Protein AF-A0A0J9YE44-F1 (afdb_monomer_lite)

pLDDT: mean 89.71, std 8.86, range [50.97, 98.31]

Radius of gyration: 20.64 Å; chains: 1; bounding box: 34×23×62 Å

Structure (mmCIF, N/CA/C/O backbone):
data_AF-A0A0J9YE44-F1
#
_entry.id   AF-A0A0J9YE44-F1
#
loop_
_atom_site.group_PDB
_atom_site.id
_atom_site.type_symbol
_atom_site.label_atom_id
_atom_site.label_alt_id
_atom_site.label_comp_id
_atom_site.label_asym_id
_atom_site.label_entity_id
_atom_site.label_seq_id
_atom_site.pdbx_PDB_ins_code
_atom_site.Cartn_x
_atom_site.Cartn_y
_atom_site.Cartn_z
_atom_site.occupancy
_atom_site.B_iso_or_equiv
_atom_site.auth_seq_id
_atom_site.auth_comp_id
_atom_site.auth_asym_id
_atom_site.auth_atom_id
_atom_site.pdbx_PDB_model_num
ATOM 1 N N . MET A 1 1 ? 16.258 -3.235 -5.243 1.00 81.12 1 MET A N 1
ATOM 2 C CA . MET A 1 1 ? 16.797 -1.868 -5.348 1.00 81.12 1 MET A CA 1
ATOM 3 C C . MET A 1 1 ? 16.160 -1.193 -6.550 1.00 81.12 1 MET A C 1
ATOM 5 O O . MET A 1 1 ? 16.213 -1.748 -7.644 1.00 81.12 1 MET A O 1
ATOM 9 N N . PHE A 1 2 ? 15.529 -0.033 -6.354 1.00 88.81 2 PHE A N 1
ATOM 10 C CA . PHE A 1 2 ? 14.989 0.760 -7.460 1.00 88.81 2 PHE A CA 1
ATOM 11 C C . PHE A 1 2 ? 16.066 1.709 -7.986 1.00 88.81 2 PHE A C 1
ATOM 13 O O . PHE A 1 2 ? 16.662 2.464 -7.221 1.00 88.81 2 PHE A O 1
ATOM 20 N N . LEU A 1 3 ? 16.314 1.652 -9.290 1.00 90.38 3 LEU A N 1
ATOM 21 C CA . LEU A 1 3 ? 17.252 2.502 -10.010 1.00 90.38 3 LEU A CA 1
ATOM 22 C C . LEU A 1 3 ? 16.462 3.533 -10.810 1.00 90.38 3 LEU A C 1
ATOM 24 O O . LEU A 1 3 ? 15.616 3.174 -11.633 1.00 90.38 3 LEU A O 1
ATOM 28 N N . GLU A 1 4 ? 16.734 4.808 -10.564 1.00 93.25 4 GLU A N 1
ATOM 29 C CA . GLU A 1 4 ? 16.101 5.904 -11.290 1.00 93.25 4 GLU A CA 1
ATOM 30 C C . GLU A 1 4 ? 16.598 5.965 -12.740 1.00 93.25 4 GLU A C 1
ATOM 32 O O . GLU A 1 4 ? 17.786 5.792 -13.020 1.00 93.25 4 GLU A O 1
ATOM 37 N N . THR A 1 5 ? 15.693 6.225 -13.683 1.00 94.19 5 THR A N 1
ATOM 38 C CA . THR A 1 5 ? 16.044 6.455 -15.086 1.00 94.19 5 THR A CA 1
ATOM 39 C C . THR A 1 5 ? 15.029 7.365 -15.777 1.00 94.19 5 THR A C 1
ATOM 41 O O . THR A 1 5 ? 13.878 7.469 -15.354 1.00 94.19 5 THR A O 1
ATOM 44 N N . ILE A 1 6 ? 15.438 8.022 -16.862 1.00 95.94 6 ILE A N 1
ATOM 45 C CA . ILE A 1 6 ? 14.548 8.832 -17.698 1.00 95.94 6 ILE A CA 1
ATOM 46 C C . ILE A 1 6 ? 14.190 8.027 -18.945 1.00 95.94 6 ILE A C 1
ATOM 48 O O . ILE A 1 6 ? 15.076 7.543 -19.649 1.00 95.94 6 ILE A O 1
ATOM 52 N N . ASP A 1 7 ? 12.896 7.886 -19.220 1.00 92.81 7 ASP A N 1
ATOM 53 C CA . ASP A 1 7 ? 12.412 7.280 -20.458 1.00 92.81 7 ASP A CA 1
ATOM 54 C C . ASP A 1 7 ? 12.811 8.173 -21.652 1.00 92.81 7 ASP A C 1
ATOM 56 O O . ASP A 1 7 ? 12.369 9.324 -21.721 1.00 92.81 7 ASP A O 1
ATOM 60 N N . PRO A 1 8 ? 13.624 7.681 -22.607 1.00 93.19 8 PRO A N 1
ATOM 61 C CA . PRO A 1 8 ? 14.116 8.492 -23.719 1.00 93.19 8 PRO A CA 1
ATOM 62 C C . PRO A 1 8 ? 13.028 8.872 -24.734 1.00 93.19 8 PRO A C 1
ATOM 64 O O . PRO A 1 8 ? 13.245 9.778 -25.535 1.00 93.19 8 PRO A O 1
ATOM 67 N N . VAL A 1 9 ? 11.874 8.196 -24.728 1.00 95.62 9 VAL A N 1
ATOM 68 C CA . VAL A 1 9 ? 10.756 8.470 -25.643 1.00 95.62 9 VAL A CA 1
ATOM 69 C C . VAL A 1 9 ? 9.799 9.492 -25.039 1.00 95.62 9 VAL A C 1
ATOM 71 O O . VAL A 1 9 ? 9.335 10.393 -25.735 1.00 95.62 9 VAL A O 1
ATOM 74 N N . THR A 1 10 ? 9.492 9.362 -23.747 1.00 95.12 10 THR A N 1
ATOM 75 C CA . THR A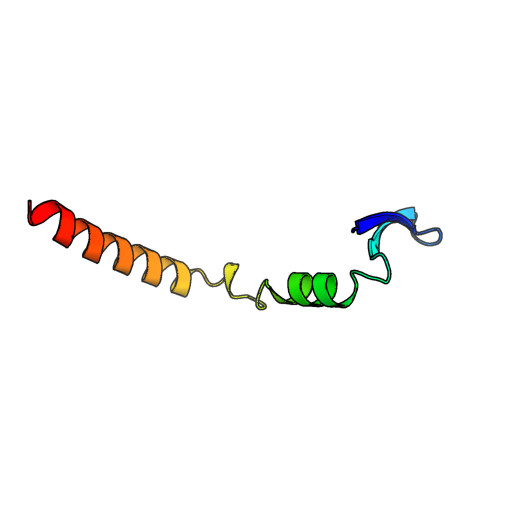 1 10 ? 8.483 10.205 -23.081 1.00 95.12 10 THR A CA 1
ATOM 76 C C . THR A 1 10 ? 9.072 11.326 -22.226 1.00 95.12 10 THR A C 1
ATOM 78 O O . THR A 1 10 ? 8.340 12.231 -21.825 1.00 95.12 10 THR A O 1
ATOM 81 N N . GLY A 1 11 ? 10.370 11.272 -21.918 1.00 94.06 11 GLY A N 1
ATOM 82 C CA . GLY A 1 11 ? 11.057 12.203 -21.021 1.00 94.06 11 GLY A CA 1
ATOM 83 C C . GLY A 1 11 ? 10.649 12.075 -19.550 1.00 94.06 11 GLY A C 1
ATOM 84 O O . GLY A 1 11 ? 11.027 12.915 -18.736 1.00 94.06 11 GLY A O 1
ATOM 85 N N . ARG A 1 12 ? 9.852 11.060 -19.188 1.00 95.62 12 ARG A N 1
ATOM 86 C CA . ARG A 1 12 ? 9.352 10.874 -17.821 1.00 95.62 12 ARG A CA 1
ATOM 87 C C . ARG A 1 12 ? 10.368 10.141 -16.954 1.00 95.62 12 ARG A C 1
ATOM 89 O O . ARG A 1 12 ? 11.055 9.231 -17.418 1.00 95.62 12 ARG A O 1
ATOM 96 N N . GLN A 1 13 ? 10.405 10.502 -15.675 1.00 95.88 13 GLN A N 1
ATOM 97 C CA . GLN A 1 13 ? 11.125 9.737 -14.664 1.00 95.88 13 GLN A CA 1
ATOM 98 C C . GLN A 1 13 ? 10.429 8.391 -14.451 1.00 95.88 13 GLN A C 1
ATOM 100 O O . GLN A 1 13 ? 9.213 8.318 -14.266 1.00 95.88 13 GLN A O 1
ATOM 105 N N . THR A 1 14 ? 11.214 7.324 -14.497 1.00 94.06 14 THR A N 1
ATOM 106 C CA . THR A 1 14 ? 10.776 5.941 -14.313 1.00 94.06 14 THR A CA 1
ATOM 107 C C . THR A 1 14 ? 11.776 5.197 -13.430 1.00 94.06 14 THR A C 1
ATOM 109 O O . THR A 1 14 ? 12.854 5.706 -13.116 1.00 94.06 14 THR A O 1
ATOM 112 N N . TRP A 1 15 ? 11.413 3.985 -13.014 1.00 91.19 15 TRP A N 1
ATOM 113 C CA . TRP A 1 15 ? 12.222 3.160 -12.122 1.00 91.19 15 TRP A CA 1
ATOM 114 C C . TRP A 1 15 ? 12.462 1.790 -12.750 1.00 91.19 15 TRP A C 1
ATOM 116 O O . TRP A 1 15 ? 11.537 1.177 -13.283 1.00 91.19 15 TRP A O 1
ATOM 126 N N . LYS A 1 16 ? 13.701 1.303 -12.671 1.00 87.94 16 LYS A N 1
ATOM 127 C CA . LYS A 1 16 ? 14.080 -0.074 -13.012 1.00 87.94 16 LYS A CA 1
ATOM 128 C C . LYS A 1 16 ? 14.425 -0.840 -11.740 1.00 87.94 16 LYS A C 1
ATOM 130 O O . LYS A 1 16 ? 14.911 -0.250 -10.779 1.00 87.94 16 LYS A O 1
ATOM 135 N N . VAL A 1 17 ? 14.181 -2.145 -11.734 1.00 86.38 17 VAL A N 1
ATOM 136 C CA . VAL A 1 17 ? 14.534 -3.026 -10.612 1.00 86.38 17 VAL A CA 1
ATOM 137 C C . VAL A 1 17 ? 15.828 -3.758 -10.963 1.00 86.38 17 VAL A C 1
ATOM 139 O O . VAL A 1 17 ? 15.975 -4.212 -12.097 1.00 86.38 17 VAL A O 1
ATOM 142 N N . ALA A 1 18 ? 16.770 -3.832 -10.020 1.00 83.12 18 ALA A N 1
ATOM 143 C CA . ALA A 1 18 ? 17.937 -4.706 -10.148 1.00 83.12 18 ALA A CA 1
ATOM 144 C C . ALA A 1 18 ? 17.493 -6.178 -10.254 1.00 83.12 18 ALA A C 1
ATOM 146 O O . ALA A 1 18 ? 16.551 -6.580 -9.578 1.00 83.12 18 ALA A O 1
ATOM 147 N N . ASP A 1 19 ? 18.158 -6.971 -11.097 1.00 77.75 19 ASP A N 1
ATOM 148 C CA . ASP A 1 19 ? 17.691 -8.314 -11.488 1.00 77.75 19 ASP A CA 1
ATOM 149 C C . ASP A 1 19 ? 17.539 -9.270 -10.285 1.00 77.75 19 ASP A C 1
ATOM 151 O O . ASP A 1 19 ? 16.583 -10.034 -10.196 1.00 77.75 19 ASP A O 1
ATOM 155 N N . GLU A 1 20 ? 18.422 -9.144 -9.292 1.00 82.75 20 GLU A N 1
ATOM 156 C CA . GLU A 1 20 ? 18.395 -9.920 -8.042 1.00 82.75 20 GLU A CA 1
ATOM 157 C C . GLU A 1 20 ? 17.200 -9.610 -7.120 1.00 82.75 20 G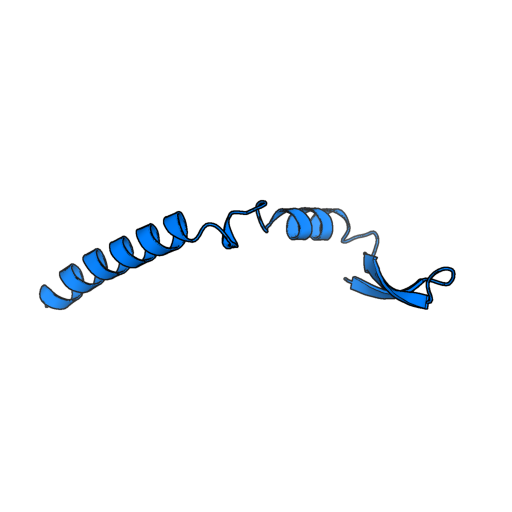LU A C 1
ATOM 159 O O . GLU A 1 20 ? 16.855 -10.421 -6.267 1.00 82.75 20 GLU A O 1
ATOM 164 N N . ASP A 1 21 ? 16.531 -8.470 -7.314 1.00 82.50 21 ASP A N 1
ATOM 165 C CA . ASP A 1 21 ? 15.425 -8.001 -6.472 1.00 82.50 21 ASP A CA 1
ATOM 166 C C . ASP A 1 21 ? 14.058 -8.085 -7.174 1.00 82.50 21 ASP A C 1
ATOM 168 O O . ASP A 1 21 ? 13.072 -7.527 -6.681 1.00 82.50 21 ASP A O 1
ATOM 172 N N . TYR A 1 22 ? 13.978 -8.730 -8.344 1.00 79.75 22 TYR A N 1
ATOM 173 C CA . TYR A 1 22 ? 12.769 -8.718 -9.171 1.00 79.75 22 TYR A CA 1
ATOM 174 C C . TYR A 1 22 ? 11.565 -9.364 -8.473 1.00 79.75 22 TYR A C 1
ATOM 176 O O . TYR A 1 22 ? 10.478 -8.779 -8.453 1.00 79.75 22 TYR A O 1
ATOM 184 N N . ASP A 1 23 ? 11.768 -10.523 -7.841 1.00 84.31 23 ASP A N 1
ATOM 185 C CA . ASP A 1 23 ? 10.715 -11.242 -7.115 1.00 84.31 23 ASP A CA 1
ATOM 186 C C . ASP A 1 23 ? 10.203 -10.419 -5.924 1.00 84.31 23 ASP A C 1
ATOM 188 O O . ASP A 1 23 ? 8.997 -10.226 -5.764 1.00 84.31 23 ASP A O 1
ATOM 192 N N . ILE A 1 24 ? 11.120 -9.820 -5.158 1.00 87.31 24 ILE A N 1
ATOM 193 C CA . ILE A 1 24 ? 10.794 -8.948 -4.021 1.00 87.31 24 ILE A CA 1
ATOM 194 C C . ILE A 1 24 ? 10.019 -7.712 -4.494 1.00 87.31 24 ILE A C 1
ATOM 196 O O . ILE A 1 24 ? 9.008 -7.334 -3.901 1.00 87.31 24 ILE A O 1
ATOM 200 N N . ALA A 1 25 ? 10.448 -7.071 -5.583 1.00 86.88 25 ALA A N 1
ATOM 201 C CA . ALA A 1 25 ? 9.746 -5.913 -6.128 1.00 86.88 25 ALA A CA 1
ATOM 202 C C . ALA A 1 25 ? 8.348 -6.278 -6.652 1.00 86.88 25 ALA A C 1
ATOM 204 O O . ALA A 1 25 ? 7.413 -5.485 -6.509 1.00 86.88 25 ALA A O 1
ATOM 205 N N . GLN A 1 26 ? 8.182 -7.477 -7.220 1.00 87.19 26 GLN A N 1
ATOM 206 C CA . GLN A 1 26 ? 6.881 -7.977 -7.652 1.00 87.19 26 GLN A CA 1
ATOM 207 C C . GLN A 1 26 ? 5.946 -8.229 -6.460 1.00 87.19 26 GLN A C 1
ATOM 209 O O . GLN A 1 26 ? 4.765 -7.874 -6.528 1.00 87.19 26 GLN A O 1
ATOM 214 N N . GLU A 1 27 ? 6.451 -8.798 -5.366 1.00 88.44 27 GLU A N 1
ATOM 215 C CA . GLU A 1 27 ? 5.686 -8.960 -4.126 1.00 88.44 27 GLU A CA 1
ATOM 216 C C . GLU A 1 27 ? 5.273 -7.607 -3.537 1.00 88.44 27 GLU A C 1
ATOM 218 O O . GLU A 1 27 ? 4.097 -7.404 -3.223 1.00 88.44 27 GLU A O 1
ATOM 223 N N . ILE A 1 28 ? 6.193 -6.637 -3.480 1.00 87.81 28 ILE A N 1
ATOM 224 C CA . ILE A 1 28 ? 5.904 -5.270 -3.021 1.00 87.81 28 ILE A CA 1
ATOM 225 C C . ILE A 1 28 ? 4.810 -4.631 -3.883 1.00 87.81 28 ILE A C 1
ATOM 227 O O . ILE A 1 28 ? 3.858 -4.070 -3.341 1.00 87.81 28 ILE A O 1
ATOM 231 N N . ALA A 1 29 ? 4.872 -4.762 -5.210 1.00 86.19 29 ALA A N 1
ATOM 232 C CA . ALA A 1 29 ? 3.845 -4.221 -6.101 1.00 86.19 29 ALA A CA 1
ATOM 233 C C . ALA A 1 29 ? 2.447 -4.819 -5.843 1.00 86.19 29 ALA A C 1
ATOM 235 O O . ALA A 1 29 ? 1.436 -4.149 -6.052 1.00 86.19 29 ALA A O 1
ATOM 236 N N . ARG A 1 30 ? 2.374 -6.066 -5.360 1.00 89.19 30 ARG A N 1
ATOM 237 C CA . ARG A 1 30 ? 1.116 -6.754 -5.019 1.00 89.19 30 ARG A CA 1
ATOM 238 C C . ARG A 1 30 ? 0.671 -6.534 -3.573 1.00 89.19 30 ARG A C 1
ATOM 240 O O . ARG A 1 30 ? -0.494 -6.772 -3.268 1.00 89.19 30 ARG A O 1
ATOM 247 N N . SER A 1 31 ? 1.552 -6.035 -2.706 1.00 90.50 31 SER A N 1
ATOM 248 C CA . SER A 1 31 ? 1.289 -5.828 -1.273 1.00 90.50 31 SER A CA 1
ATOM 249 C C . SER A 1 31 ? 0.270 -4.726 -0.961 1.00 90.50 31 SER A C 1
ATOM 251 O O . SER A 1 31 ? -0.244 -4.658 0.151 1.00 90.50 31 SER A O 1
ATOM 253 N N . GLY A 1 32 ? -0.088 -3.895 -1.946 1.00 82.00 32 GLY A N 1
ATOM 254 C CA . GLY A 1 32 ? -1.253 -3.011 -1.838 1.00 82.00 32 GLY A CA 1
ATOM 255 C C . GLY A 1 32 ? -2.585 -3.774 -1.800 1.00 82.00 32 GLY A C 1
ATOM 256 O O . GLY A 1 32 ? -3.602 -3.196 -1.423 1.00 82.00 32 GLY A O 1
ATOM 257 N N . PHE A 1 33 ? -2.572 -5.062 -2.181 1.00 84.50 33 PHE A N 1
ATOM 258 C CA . PHE A 1 33 ? -3.727 -5.962 -2.232 1.00 84.50 33 PHE A CA 1
ATOM 259 C C . PHE A 1 33 ? -4.947 -5.322 -2.920 1.00 84.50 33 PHE A C 1
ATOM 261 O O . PHE A 1 33 ? -6.078 -5.429 -2.452 1.00 84.50 33 PHE A O 1
ATOM 268 N N . GLY A 1 34 ? -4.712 -4.630 -4.039 1.00 86.38 34 GLY A N 1
ATOM 269 C CA . GLY A 1 34 ? -5.757 -3.949 -4.801 1.00 86.38 34 GLY A CA 1
ATOM 270 C C . GLY A 1 34 ? -6.313 -2.727 -4.070 1.00 86.38 34 GLY A C 1
ATOM 271 O O . GLY A 1 34 ? -5.615 -1.730 -3.884 1.00 86.38 34 GLY A O 1
ATOM 272 N N . ASP A 1 35 ? -7.585 -2.790 -3.689 1.00 89.75 35 ASP A N 1
ATOM 273 C CA . ASP A 1 35 ? -8.300 -1.729 -2.982 1.00 89.75 35 ASP A CA 1
ATOM 274 C C . ASP A 1 35 ? -8.249 -1.883 -1.459 1.00 89.75 35 ASP A C 1
ATOM 276 O O . ASP A 1 35 ? -8.772 -1.021 -0.762 1.00 89.75 35 ASP A O 1
ATOM 280 N N . MET A 1 36 ? -7.569 -2.907 -0.921 1.00 92.19 36 MET A N 1
ATOM 281 C CA . MET A 1 36 ? -7.580 -3.208 0.514 1.00 92.19 36 MET A CA 1
ATOM 282 C C . MET A 1 36 ? -7.260 -1.977 1.370 1.00 92.19 36 MET A C 1
ATOM 284 O O . MET A 1 36 ? -7.970 -1.718 2.330 1.00 92.19 36 MET A O 1
ATOM 288 N N . ILE A 1 37 ? -6.234 -1.181 1.062 1.00 91.38 37 ILE A N 1
ATOM 289 C CA . ILE A 1 37 ? -5.913 0.014 1.874 1.00 91.38 37 ILE A CA 1
ATOM 290 C C . ILE A 1 37 ? -6.984 1.113 1.727 1.00 91.38 37 ILE A C 1
ATOM 292 O O . ILE A 1 37 ? -7.237 1.859 2.673 1.00 91.38 37 ILE A O 1
ATOM 296 N N . HIS A 1 38 ? -7.649 1.173 0.576 1.00 93.6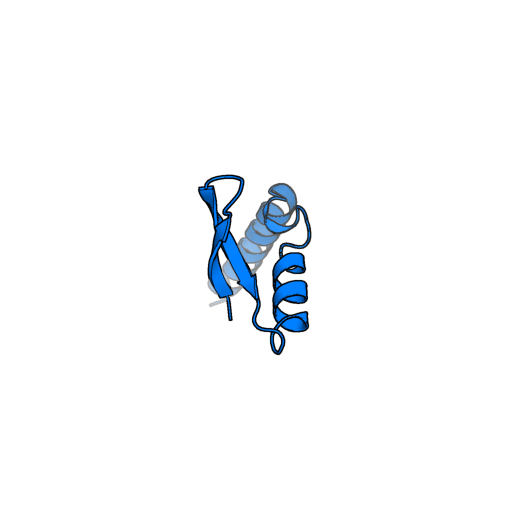9 38 HIS A N 1
ATOM 297 C CA . HIS A 1 38 ? -8.692 2.144 0.247 1.00 93.69 38 HIS A CA 1
ATOM 298 C C . HIS A 1 38 ? -10.106 1.689 0.658 1.00 93.69 38 HIS A C 1
ATOM 300 O O . HIS A 1 38 ? -11.054 2.460 0.522 1.00 93.69 38 HIS A O 1
ATOM 306 N N . ASP A 1 39 ? -10.260 0.476 1.197 1.00 97.25 39 ASP A N 1
ATOM 307 C CA . ASP A 1 39 ? -11.511 -0.023 1.767 1.00 97.25 39 ASP A CA 1
ATOM 308 C C . ASP A 1 39 ? -11.802 0.673 3.109 1.00 97.25 39 ASP A C 1
ATOM 310 O O . ASP A 1 39 ? -11.409 0.234 4.198 1.00 97.25 39 ASP A O 1
ATOM 314 N N . PHE A 1 40 ? -12.482 1.818 3.016 1.00 96.31 40 PHE A N 1
ATOM 315 C CA . PHE A 1 40 ? -12.833 2.650 4.164 1.00 96.31 40 PHE A CA 1
ATOM 316 C C . PHE A 1 40 ? -13.763 1.944 5.150 1.00 96.31 40 PHE A C 1
ATOM 318 O O . PHE A 1 40 ? -13.597 2.113 6.359 1.00 96.31 40 PHE A O 1
ATOM 325 N N . GLU A 1 41 ? -14.719 1.150 4.661 1.00 97.50 41 GLU A N 1
ATOM 326 C CA . GLU A 1 41 ? -15.670 0.441 5.519 1.00 97.50 41 GLU A CA 1
ATOM 327 C C . GLU A 1 41 ? -14.931 -0.567 6.400 1.00 97.50 41 GLU A C 1
ATOM 329 O O . GLU A 1 41 ? -15.106 -0.599 7.623 1.00 97.50 41 GLU A O 1
ATOM 334 N N . ARG A 1 42 ? -14.054 -1.368 5.792 1.00 97.12 42 ARG A N 1
ATOM 335 C CA . ARG A 1 42 ? -13.238 -2.331 6.519 1.00 97.12 42 ARG A CA 1
ATOM 336 C C . ARG A 1 42 ? -12.332 -1.638 7.531 1.00 97.12 42 ARG A C 1
ATOM 338 O O . ARG A 1 42 ? -12.279 -2.070 8.682 1.00 97.12 42 ARG A O 1
ATOM 345 N N . ASN A 1 43 ? -11.658 -0.557 7.141 1.00 97.69 43 ASN A N 1
ATOM 346 C CA . ASN A 1 43 ? -10.774 0.191 8.039 1.00 97.69 43 ASN A CA 1
ATOM 347 C C . ASN A 1 43 ? -11.534 0.735 9.269 1.00 97.69 43 ASN A C 1
ATOM 349 O O . ASN A 1 43 ? -11.065 0.575 10.396 1.00 97.69 43 ASN A O 1
ATOM 353 N N . GLN A 1 44 ? -12.741 1.282 9.078 1.00 98.31 44 GLN A N 1
ATOM 354 C CA . GLN A 1 44 ? -13.600 1.756 10.172 1.00 98.31 44 GLN A CA 1
ATOM 355 C C . GLN A 1 44 ? -14.038 0.624 11.109 1.00 98.31 44 GLN A C 1
ATOM 357 O O . GLN A 1 44 ? -14.018 0.786 12.329 1.00 98.31 44 GLN A O 1
ATOM 362 N N . LYS A 1 45 ? -14.404 -0.546 10.568 1.00 98.19 45 LYS A N 1
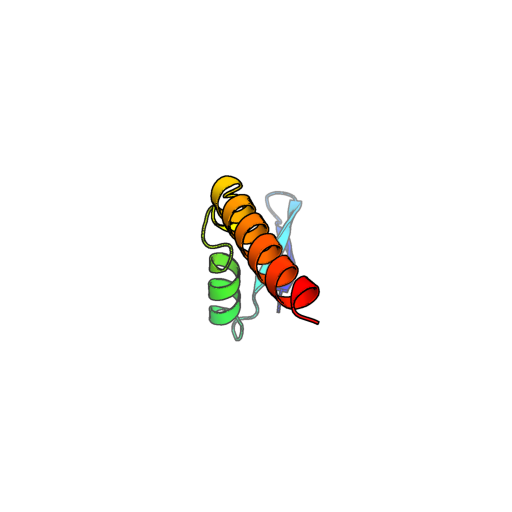ATOM 363 C CA . LYS A 1 45 ? -14.787 -1.708 11.389 1.00 98.19 45 LYS A CA 1
ATOM 364 C C . LYS A 1 45 ? -13.639 -2.185 12.279 1.00 98.19 45 LYS A C 1
ATOM 366 O O . LYS A 1 45 ? -13.864 -2.446 13.461 1.00 98.19 45 LYS A O 1
ATOM 371 N N . TYR A 1 46 ? -12.417 -2.257 11.744 1.00 98.06 46 TYR A N 1
ATOM 372 C CA . TYR A 1 46 ? -11.234 -2.591 12.544 1.00 98.06 46 TYR A CA 1
ATOM 373 C C . TYR A 1 46 ? -10.966 -1.543 13.628 1.00 98.06 46 TYR A C 1
ATOM 375 O O . TYR A 1 46 ? -10.735 -1.909 14.779 1.00 98.06 46 TYR A O 1
ATOM 383 N N . GLU A 1 47 ? -11.050 -0.252 13.297 1.00 98.19 47 GLU A N 1
ATOM 384 C CA . GLU A 1 47 ? -10.849 0.834 14.261 1.00 98.19 47 GLU A CA 1
ATOM 385 C C . GLU A 1 47 ? -11.847 0.764 15.430 1.00 98.19 47 GLU A C 1
ATOM 387 O O . GLU A 1 47 ? -11.453 0.848 16.596 1.00 98.19 47 GLU A O 1
ATOM 392 N N . LEU A 1 48 ? -13.135 0.570 15.131 1.00 98.12 48 LEU A N 1
ATOM 393 C CA . LEU A 1 48 ? -14.188 0.447 16.142 1.00 98.12 48 LEU A CA 1
ATOM 394 C C . LEU A 1 48 ? -13.977 -0.778 17.038 1.00 98.12 48 LEU A C 1
ATOM 396 O O . LEU A 1 48 ? -14.100 -0.674 18.260 1.00 98.12 48 LEU A O 1
ATOM 400 N N . GLY A 1 49 ? -13.618 -1.921 16.447 1.00 97.69 49 GLY A N 1
ATOM 401 C CA . GLY A 1 49 ? -13.307 -3.138 17.194 1.00 97.69 49 GLY A CA 1
ATOM 402 C C . GLY A 1 49 ? -12.133 -2.941 18.156 1.00 97.69 49 GLY A C 1
ATOM 403 O O . GLY A 1 49 ? -12.244 -3.263 19.340 1.00 97.69 49 GLY A O 1
ATOM 404 N N . LEU A 1 50 ? -11.040 -2.336 17.679 1.00 97.75 50 LEU A N 1
ATOM 405 C CA . LEU A 1 50 ? -9.864 -2.032 18.500 1.00 97.75 50 LEU A CA 1
ATOM 406 C C . LEU A 1 50 ? -10.209 -1.092 19.660 1.00 97.75 50 LEU A C 1
ATOM 408 O O . LEU A 1 50 ? -9.869 -1.386 20.805 1.00 97.75 50 LEU A O 1
ATOM 412 N N . LYS A 1 51 ? -10.935 0.002 19.394 1.00 97.06 51 LYS A N 1
ATOM 413 C CA . LYS A 1 51 ? -11.382 0.949 20.430 1.00 97.06 51 LYS A CA 1
ATOM 414 C C . LYS A 1 51 ? -12.244 0.274 21.495 1.00 97.06 51 LYS A C 1
ATOM 416 O O . LYS A 1 51 ? -12.051 0.535 22.680 1.00 97.06 51 LYS A O 1
ATOM 421 N N . SER A 1 52 ? -13.158 -0.609 21.088 1.00 96.69 52 SER A N 1
ATOM 422 C CA . SER A 1 52 ? -14.011 -1.355 22.019 1.00 96.69 52 SER A CA 1
ATOM 423 C C . SER A 1 52 ? -13.189 -2.235 22.960 1.00 96.69 52 SER A C 1
ATOM 425 O O . SER A 1 52 ? -13.387 -2.186 24.172 1.00 96.69 52 SER A O 1
ATOM 427 N N . VAL A 1 53 ? -12.261 -3.030 22.421 1.00 96.88 53 VAL A N 1
ATOM 428 C CA . VAL A 1 53 ? -11.455 -3.961 23.225 1.00 96.88 53 VAL A CA 1
ATOM 429 C C . VAL A 1 53 ? -10.492 -3.205 24.140 1.00 96.88 53 VAL A C 1
ATOM 431 O O . VAL A 1 53 ? -10.419 -3.505 25.328 1.00 96.88 53 VAL A O 1
ATOM 434 N N . ILE A 1 54 ? -9.801 -2.183 23.628 1.00 95.81 54 ILE A N 1
ATOM 435 C CA . ILE A 1 54 ? -8.893 -1.357 24.438 1.00 95.81 54 ILE A CA 1
ATOM 436 C C . ILE A 1 54 ? -9.664 -0.659 25.563 1.00 95.81 54 ILE A C 1
ATOM 438 O O . ILE A 1 54 ? -9.215 -0.673 26.705 1.00 95.81 54 ILE A O 1
ATOM 442 N N . GLY A 1 55 ? -10.844 -0.103 25.270 1.00 94.19 55 GLY A N 1
ATOM 443 C CA . GLY A 1 55 ? -11.699 0.519 26.279 1.00 94.19 55 GLY A CA 1
ATOM 444 C C . GLY A 1 55 ? -12.093 -0.449 27.397 1.00 94.19 55 GLY A C 1
ATOM 445 O O . GLY A 1 55 ? -12.011 -0.093 28.567 1.00 94.19 55 GLY A O 1
ATOM 446 N N . GLN A 1 56 ? -12.453 -1.690 27.059 1.00 91.75 56 GLN A N 1
ATOM 447 C CA . GLN A 1 56 ? -12.759 -2.727 28.052 1.00 91.75 56 GLN A CA 1
ATOM 448 C C . GLN A 1 56 ? -11.545 -3.076 28.919 1.00 91.75 56 GLN A C 1
ATOM 450 O O . GLN A 1 56 ? -11.673 -3.161 30.137 1.00 91.75 56 GLN A O 1
ATOM 455 N N . VAL A 1 57 ? -10.367 -3.237 28.308 1.00 89.12 57 VAL A N 1
ATOM 456 C CA . VAL A 1 57 ? -9.126 -3.551 29.033 1.00 89.12 57 VAL A CA 1
ATOM 457 C C . VAL A 1 57 ? -8.739 -2.408 29.976 1.00 89.12 57 VAL A C 1
ATOM 459 O O . VAL A 1 57 ? -8.447 -2.649 31.144 1.00 89.12 57 VAL A O 1
ATOM 462 N N . CYS A 1 58 ? -8.791 -1.158 29.517 1.00 78.06 58 CYS A N 1
ATOM 463 C CA . CYS A 1 58 ? -8.419 -0.000 30.332 1.00 78.06 58 CYS A CA 1
ATOM 464 C C . CYS A 1 58 ? -9.414 0.313 31.460 1.00 78.06 58 CYS A C 1
ATOM 466 O O . CYS A 1 58 ? -9.006 0.895 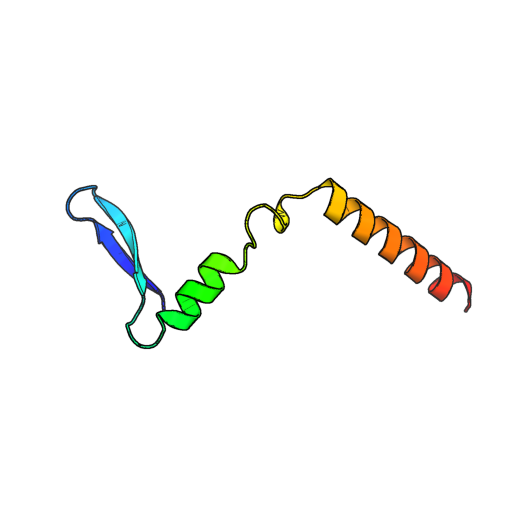32.455 1.00 78.06 58 CYS A O 1
ATOM 468 N N . LEU A 1 59 ? -10.691 -0.063 31.327 1.00 69.19 59 LEU A N 1
ATOM 469 C CA . LEU A 1 59 ? -11.705 0.092 32.383 1.00 69.19 59 LEU A CA 1
ATOM 470 C C . LEU A 1 59 ? -11.707 -1.060 33.404 1.00 69.19 59 LEU A C 1
ATOM 472 O O . LEU A 1 59 ? -12.453 -1.011 34.379 1.00 69.19 59 LEU A O 1
ATOM 476 N N . SER A 1 60 ? -10.919 -2.109 33.160 1.00 61.16 60 SER A N 1
ATOM 477 C CA . SER A 1 60 ? -10.794 -3.277 34.043 1.00 61.16 60 SER A CA 1
ATOM 478 C C . SER A 1 60 ? -9.632 -3.191 35.049 1.00 61.16 60 SER A C 1
ATOM 480 O O . SER A 1 60 ? -9.433 -4.132 35.816 1.00 61.16 60 SER A O 1
ATOM 482 N N . TYR A 1 61 ? -8.907 -2.065 35.065 1.00 50.97 61 TYR A N 1
ATOM 483 C CA . TYR A 1 61 ? -7.860 -1.691 36.028 1.00 50.97 61 TYR A CA 1
ATOM 484 C C . TYR A 1 61 ? -8.283 -0.459 36.830 1.00 50.97 61 TYR A C 1
ATOM 486 O O . TYR A 1 61 ? -7.866 -0.369 38.007 1.00 50.97 61 TYR A O 1
#

Secondary structure (DSSP, 8-s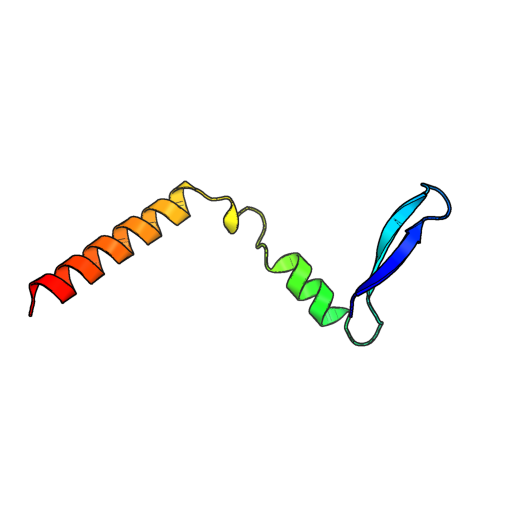tate):
-EEEEE-TTT--EEEEE-GGGHHHHHHHHHTTTTTGGG-HHHHHHHHHHHHHHHHHHHTT-

Foldseek 3Di:
DWDWDADPVPRDIDTDDDPVCVVVVVVVVCVPVPCVVVPPVVVVVVVVVVCVVVVVVVVVD

Sequence (61 aa):
MFLETIDPVTGRQTWKVADEDYDIAQEIARSGFGDMIHDFERNQKYELGLKSVIGQVCLSY

Organism: Brugia malayi (NCBI:txid6279)